Protein AF-A0A936GIF4-F1 (afdb_monomer_lite)

Foldseek 3Di:
DVVVVVVVVVVPDDPDPPDDDDDDPDDDPPDPDDHDDDVPPDDDADAEEAPVVVVPPQQAAAQRWYQHPVVRFIWGFNDGSVDTDIDGPPDAAEDAPVVVQPPPDFDAQRWHQHPNVRFIWGDNRPDIDTDDDPPPDDD

Secondary structure (DSSP, 8-state):
-HHHHHHHHHTS------------SS--TT-S-----TTS---PPPPEE-HHHHHT-SSPPTT-EEEETTTTEEEEE-S-SSS--EEETTSPPEE-HHHHHT-SSPPTT-EEEETTTTEEEEE-SSSEEE-----PPP-

Structure (mmCIF, N/CA/C/O backbone):
data_AF-A0A936GIF4-F1
#
_entry.id   AF-A0A936GIF4-F1
#
loop_
_atom_site.group_PDB
_atom_site.id
_atom_site.type_symbol
_atom_site.label_atom_id
_atom_site.label_alt_id
_atom_site.label_comp_id
_atom_site.label_asym_id
_atom_site.label_entity_id
_atom_site.label_seq_id
_atom_site.pdbx_PDB_ins_code
_atom_site.Cartn_x
_atom_site.Cartn_y
_atom_site.Cartn_z
_atom_site.occupancy
_atom_site.B_iso_or_equiv
_atom_site.auth_seq_id
_atom_site.auth_comp_id
_atom_site.auth_asym_id
_atom_site.auth_atom_id
_atom_site.pdbx_PDB_model_num
ATOM 1 N N . MET A 1 1 ? -14.779 -2.520 61.896 1.00 57.69 1 MET A N 1
ATOM 2 C CA . MET A 1 1 ? -14.281 -1.527 60.912 1.00 57.69 1 MET A CA 1
ATOM 3 C C . MET A 1 1 ? -13.492 -2.164 59.768 1.00 57.69 1 MET A C 1
ATOM 5 O O . MET A 1 1 ? -13.796 -1.849 58.630 1.00 57.69 1 MET A O 1
ATOM 9 N N . LYS A 1 2 ? -12.571 -3.112 60.020 1.00 50.81 2 LYS A N 1
ATOM 10 C CA . LYS A 1 2 ? -11.833 -3.833 58.955 1.00 50.81 2 LYS A CA 1
ATOM 11 C C . LYS A 1 2 ? -12.741 -4.597 57.970 1.00 50.81 2 LYS A C 1
ATOM 13 O O . LYS A 1 2 ? -12.522 -4.518 56.773 1.00 50.81 2 LYS A O 1
ATOM 18 N N . LEU A 1 3 ? -13.809 -5.235 58.466 1.00 53.28 3 LEU A N 1
ATOM 19 C CA . LEU A 1 3 ? -14.756 -6.007 57.642 1.00 53.28 3 LEU A CA 1
ATOM 20 C C . LEU A 1 3 ? -15.584 -5.138 56.669 1.00 53.28 3 LEU A C 1
ATOM 22 O O . LEU A 1 3 ? -15.876 -5.568 55.562 1.00 53.28 3 LEU A O 1
ATOM 26 N N . LEU A 1 4 ? -15.918 -3.900 57.059 1.00 56.78 4 LEU A N 1
ATOM 27 C CA . LEU A 1 4 ? -16.652 -2.948 56.209 1.00 56.78 4 LEU A CA 1
ATOM 28 C C . LEU A 1 4 ? -15.769 -2.372 55.091 1.00 56.78 4 LEU A C 1
ATOM 30 O O . LEU A 1 4 ? -16.263 -2.098 54.003 1.00 56.78 4 LEU A O 1
ATOM 34 N N . PHE A 1 5 ? -14.463 -2.236 55.340 1.00 59.88 5 PHE A N 1
ATOM 35 C CA . PHE A 1 5 ? -13.510 -1.731 54.349 1.00 59.88 5 PHE A CA 1
ATOM 36 C C . PHE A 1 5 ? -13.231 -2.762 53.241 1.00 59.88 5 PHE A C 1
ATOM 38 O O . PHE A 1 5 ? -13.093 -2.398 52.077 1.00 59.88 5 PHE A O 1
ATOM 45 N N . THR A 1 6 ? -13.226 -4.058 53.576 1.00 59.00 6 THR A N 1
ATOM 46 C CA . THR A 1 6 ? -13.052 -5.145 52.597 1.00 59.00 6 THR A CA 1
ATOM 47 C C . THR A 1 6 ? -14.242 -5.272 51.640 1.00 59.00 6 THR A C 1
ATOM 49 O O . THR A 1 6 ? -14.045 -5.525 50.455 1.00 59.00 6 THR A O 1
ATOM 52 N N . ILE A 1 7 ? -15.472 -5.051 52.122 1.00 62.41 7 ILE A N 1
ATOM 53 C CA . ILE A 1 7 ? -16.691 -5.121 51.294 1.00 62.41 7 ILE A CA 1
ATOM 54 C C . ILE A 1 7 ? -16.721 -3.984 50.261 1.00 62.41 7 ILE A C 1
ATOM 56 O O . ILE A 1 7 ? -17.116 -4.207 49.121 1.00 62.41 7 ILE A O 1
ATOM 60 N N . ALA A 1 8 ? -16.243 -2.788 50.620 1.00 60.31 8 ALA A N 1
ATOM 61 C CA . ALA A 1 8 ? -16.223 -1.630 49.723 1.00 60.31 8 ALA A CA 1
ATOM 62 C C . ALA A 1 8 ? -15.269 -1.794 48.521 1.00 60.31 8 ALA A C 1
ATOM 64 O O . ALA A 1 8 ? -15.540 -1.262 47.449 1.00 60.31 8 ALA A O 1
ATOM 65 N N . ILE A 1 9 ? -14.182 -2.559 48.670 1.00 61.50 9 ILE A N 1
ATOM 66 C CA . ILE A 1 9 ? -13.197 -2.798 47.599 1.00 61.50 9 ILE A CA 1
ATOM 67 C C . ILE A 1 9 ? -13.719 -3.807 46.559 1.00 61.50 9 ILE A C 1
ATOM 69 O O . ILE A 1 9 ? -13.373 -3.712 45.385 1.00 61.50 9 ILE A O 1
ATOM 73 N N . PHE A 1 10 ? -14.602 -4.731 46.954 1.00 56.16 10 PHE A N 1
ATOM 74 C CA . PHE A 1 10 ? -15.157 -5.755 46.058 1.00 56.16 10 PHE A CA 1
ATOM 75 C C . PHE A 1 10 ? -16.194 -5.201 45.061 1.00 56.16 10 PHE A C 1
ATOM 77 O O . PHE A 1 10 ? -16.461 -5.819 44.036 1.00 56.16 10 PHE A O 1
ATOM 84 N N . PHE A 1 11 ? -16.757 -4.018 45.329 1.00 57.25 11 PHE A N 1
ATOM 85 C CA . PHE A 1 11 ? -17.737 -3.361 44.454 1.00 57.25 11 PHE A CA 1
ATOM 86 C C . PHE A 1 11 ? -17.114 -2.466 43.367 1.00 57.25 11 PHE A C 1
ATOM 88 O O . PHE A 1 11 ? -17.853 -1.912 42.557 1.00 57.25 11 PHE A O 1
ATOM 95 N N . PHE A 1 12 ? -15.782 -2.314 43.320 1.00 54.72 12 PHE A N 1
ATOM 96 C CA . PHE A 1 12 ? -15.119 -1.383 42.390 1.00 54.72 12 PHE A CA 1
ATOM 97 C C . PHE A 1 12 ? -14.529 -2.034 41.129 1.00 54.72 12 PHE A C 1
ATOM 99 O O . PHE A 1 12 ? -13.911 -1.361 40.307 1.00 54.72 12 PHE A O 1
ATOM 106 N N . THR A 1 13 ? -14.728 -3.335 40.927 1.00 61.03 13 THR A N 1
ATOM 107 C CA . THR A 1 13 ? -14.295 -4.025 39.708 1.00 61.03 13 THR A CA 1
ATOM 108 C C . THR A 1 13 ? -15.511 -4.407 38.883 1.00 61.03 13 THR A C 1
ATOM 110 O O . THR A 1 13 ? -16.103 -5.437 39.173 1.00 61.03 13 THR A O 1
ATOM 113 N N . ILE A 1 14 ? -15.892 -3.571 37.909 1.00 62.47 14 ILE A N 1
ATOM 114 C CA . ILE A 1 14 ? -16.274 -3.952 36.533 1.00 62.47 14 ILE A CA 1
ATOM 115 C C . ILE A 1 14 ? -16.920 -2.772 35.786 1.00 62.47 14 ILE A C 1
ATOM 117 O O . ILE A 1 14 ? -18.104 -2.484 35.904 1.00 62.47 14 ILE A O 1
ATOM 121 N N . ALA A 1 15 ? -16.130 -2.147 34.922 1.00 58.03 15 ALA A N 1
ATOM 122 C CA . ALA A 1 15 ? -16.609 -1.640 33.640 1.00 58.03 15 ALA A CA 1
ATOM 123 C C . ALA A 1 15 ? -15.558 -2.028 32.595 1.00 58.03 15 ALA A C 1
ATOM 125 O O . ALA A 1 15 ? -14.869 -1.192 32.018 1.00 58.03 15 ALA A O 1
ATOM 126 N N . SER A 1 16 ? -15.349 -3.335 32.436 1.00 56.25 16 SER A N 1
ATOM 127 C CA . SER A 1 16 ? -14.556 -3.863 31.332 1.00 56.25 16 SER A CA 1
ATOM 128 C C . SER A 1 16 ? -15.471 -3.945 30.118 1.00 56.25 16 SER A C 1
ATOM 130 O O . SER A 1 16 ? -16.367 -4.785 30.077 1.00 56.25 16 SER A O 1
ATOM 132 N N . TYR A 1 17 ? -15.260 -3.082 29.128 1.00 52.16 17 TYR A N 1
ATOM 133 C CA . TYR A 1 17 ? -15.828 -3.300 27.803 1.00 52.16 17 TYR A CA 1
ATOM 134 C C . TYR A 1 17 ? -15.063 -4.461 27.153 1.00 52.16 17 TYR A C 1
ATOM 136 O O . TYR A 1 17 ? -13.978 -4.271 26.611 1.00 52.16 17 TYR A O 1
ATOM 144 N N . SER A 1 18 ? -15.597 -5.677 27.232 1.00 45.19 18 SER A N 1
ATOM 145 C CA . SER A 1 18 ? -15.276 -6.716 26.254 1.00 45.19 18 SER A CA 1
ATOM 146 C C . SER A 1 18 ? -16.300 -6.556 25.140 1.00 45.19 18 SER A C 1
ATOM 148 O O . SER A 1 18 ? -17.484 -6.803 25.348 1.00 45.19 18 SER A O 1
ATOM 150 N N . GLN A 1 19 ? -15.882 -6.013 24.000 1.00 47.75 19 GLN A N 1
ATOM 151 C CA . GLN A 1 19 ? -16.775 -5.906 22.851 1.00 47.75 19 GLN A CA 1
ATOM 152 C C . GLN A 1 19 ? -17.145 -7.296 22.315 1.00 47.75 19 GLN A C 1
ATOM 154 O O . GLN A 1 19 ? -16.352 -8.237 22.375 1.00 47.75 19 GLN A O 1
ATOM 159 N N . VAL A 1 20 ? -18.403 -7.363 21.876 1.00 58.78 20 VAL A N 1
ATOM 160 C CA . VAL A 1 20 ? -19.302 -8.521 21.792 1.00 58.78 20 VAL A CA 1
ATOM 161 C C . VAL A 1 20 ? -19.390 -9.090 20.373 1.00 58.78 20 VAL A C 1
ATOM 163 O O . VAL A 1 20 ? -19.090 -8.413 19.393 1.00 58.78 20 VAL A O 1
ATOM 166 N N . GLU A 1 21 ? -19.825 -10.351 20.344 1.00 54.62 21 GLU A N 1
ATOM 167 C CA . GLU A 1 21 ? -20.139 -11.257 19.236 1.00 54.62 21 GLU A CA 1
ATOM 168 C C . GLU A 1 21 ? -20.489 -10.651 17.868 1.00 54.62 21 GLU A C 1
ATOM 170 O O . GLU A 1 21 ? -21.409 -9.848 17.696 1.00 54.62 21 GLU A O 1
ATOM 175 N N . ILE A 1 22 ? -19.808 -11.210 16.866 1.00 63.50 22 ILE A N 1
ATOM 176 C 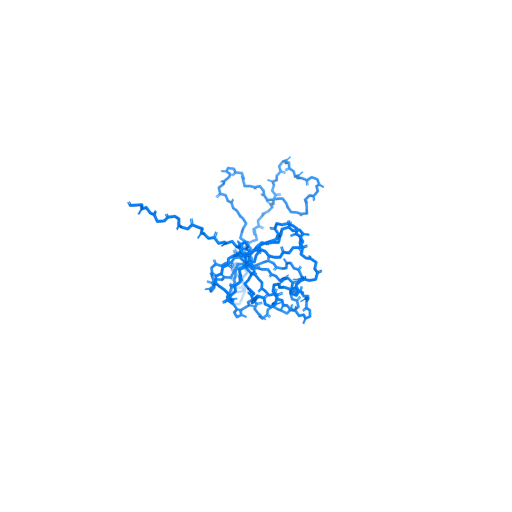CA . ILE A 1 22 ? -20.130 -11.152 15.443 1.00 63.50 22 ILE A CA 1
ATOM 177 C C . ILE A 1 22 ? -21.387 -12.001 15.211 1.00 63.50 22 ILE A C 1
ATOM 179 O O . ILE A 1 22 ? -21.335 -13.224 15.304 1.00 63.50 22 ILE A O 1
ATOM 183 N N . SER A 1 23 ? -22.519 -11.371 14.894 1.00 58.84 23 SER A N 1
ATOM 184 C CA . SER A 1 23 ? -23.725 -12.076 14.446 1.00 58.84 23 SER A CA 1
ATOM 185 C C . SER A 1 23 ? -24.074 -11.663 13.016 1.00 58.84 23 SER A C 1
ATOM 187 O O . SER A 1 23 ? -24.601 -10.584 12.761 1.00 58.84 23 SER A O 1
ATOM 189 N N . SER A 1 24 ? -23.762 -12.553 12.072 1.00 59.84 24 SER A N 1
ATOM 190 C CA . SER A 1 24 ? -24.276 -12.528 10.701 1.00 59.84 24 SER A CA 1
ATOM 191 C C . SER A 1 24 ? -25.164 -13.755 10.494 1.00 59.84 24 SER A C 1
ATOM 193 O O . SER A 1 24 ? -24.814 -14.856 10.914 1.00 59.84 24 SER A O 1
ATOM 195 N N . THR A 1 25 ? -26.318 -13.583 9.847 1.00 66.12 25 THR A N 1
ATOM 196 C CA . THR A 1 25 ? -27.194 -14.697 9.437 1.00 66.12 25 THR A CA 1
ATOM 197 C C . THR A 1 25 ? -26.714 -15.378 8.151 1.00 66.12 25 THR A C 1
ATOM 199 O O . THR A 1 25 ? -27.247 -16.420 7.774 1.00 66.12 25 THR A O 1
ATOM 202 N N . THR A 1 26 ? -25.693 -14.820 7.494 1.00 67.44 26 THR A N 1
ATOM 203 C CA . THR A 1 26 ? -25.059 -15.345 6.281 1.00 67.44 26 THR A CA 1
ATOM 204 C C . THR A 1 26 ? -23.559 -15.076 6.348 1.00 67.44 26 THR A C 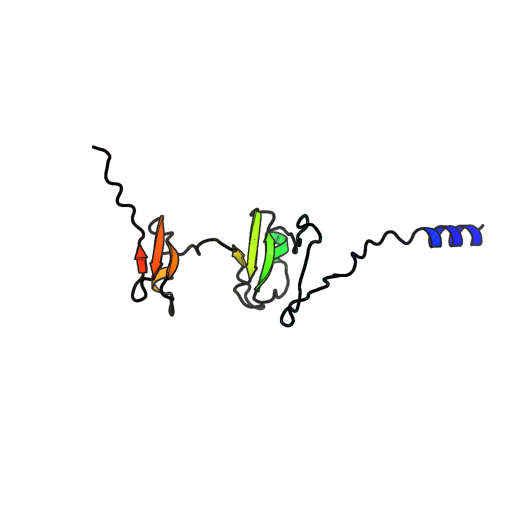1
ATOM 206 O O . THR A 1 26 ? -23.100 -14.004 5.960 1.00 67.44 26 THR A O 1
ATOM 209 N N . ILE A 1 27 ? -22.803 -16.035 6.875 1.00 74.56 27 ILE A N 1
ATOM 210 C CA . ILE A 1 27 ? -21.336 -16.000 6.875 1.00 74.56 27 ILE A CA 1
ATOM 211 C C . ILE A 1 27 ? -20.861 -16.626 5.561 1.00 74.56 27 ILE A C 1
ATOM 213 O O . ILE A 1 27 ? -21.367 -17.683 5.170 1.00 74.56 27 ILE A O 1
ATOM 217 N N . SER A 1 28 ? -19.898 -16.007 4.876 1.00 79.38 28 SER A N 1
ATOM 218 C CA . SER A 1 28 ? -19.223 -16.672 3.754 1.00 79.38 28 SER A CA 1
ATOM 219 C C . SER A 1 28 ? -18.559 -17.975 4.236 1.00 79.38 28 SER A C 1
ATOM 221 O O . SER A 1 28 ? -17.700 -17.909 5.115 1.00 79.38 28 SER A O 1
ATOM 223 N N . PRO A 1 29 ? -18.866 -19.158 3.659 1.00 83.00 29 PRO A N 1
ATOM 224 C CA . PRO A 1 29 ? -18.287 -20.432 4.106 1.00 83.00 29 PRO A CA 1
ATOM 225 C C . PRO A 1 29 ? -16.757 -20.519 3.999 1.00 83.00 29 PRO A C 1
ATOM 227 O O . PRO A 1 29 ? -16.164 -21.458 4.518 1.00 83.00 29 PRO A O 1
ATOM 230 N N . ALA A 1 30 ? -16.130 -19.576 3.290 1.00 87.50 30 ALA A N 1
ATOM 231 C CA . ALA A 1 30 ? -14.687 -19.495 3.092 1.00 87.50 30 ALA A CA 1
ATOM 232 C C . ALA A 1 30 ? -14.009 -18.385 3.922 1.00 87.50 30 ALA A C 1
ATOM 234 O O . ALA A 1 30 ? -12.811 -18.164 3.757 1.00 87.50 30 ALA A O 1
ATOM 235 N N . ALA A 1 31 ? -14.751 -17.643 4.755 1.00 84.19 31 ALA A N 1
ATOM 236 C CA . ALA A 1 31 ? -14.202 -16.531 5.525 1.00 84.19 31 ALA A CA 1
ATOM 237 C C . ALA A 1 31 ? -13.789 -16.961 6.939 1.00 84.19 31 ALA A C 1
ATOM 239 O O . ALA A 1 31 ? -14.611 -17.429 7.719 1.00 84.19 31 ALA A O 1
ATOM 240 N N . GLU A 1 32 ? -12.527 -16.705 7.286 1.00 85.62 32 GLU A N 1
ATOM 241 C CA . GLU A 1 32 ? -12.036 -16.783 8.672 1.00 85.62 32 GLU A CA 1
ATOM 242 C C . GLU A 1 32 ? -12.539 -15.600 9.522 1.00 85.62 32 GLU A C 1
ATOM 244 O O . GLU A 1 32 ? -12.645 -15.691 10.743 1.00 85.62 32 GLU A O 1
ATOM 249 N N . LEU A 1 33 ? -12.865 -14.473 8.874 1.00 84.38 33 LEU A N 1
ATOM 250 C CA . LEU A 1 33 ? -13.475 -13.301 9.496 1.00 84.38 33 LEU A CA 1
ATOM 251 C C . LEU A 1 33 ? -14.438 -12.627 8.510 1.00 84.38 33 LEU A C 1
ATOM 253 O O . LEU A 1 33 ? -14.016 -12.120 7.472 1.00 84.38 33 LEU A O 1
ATOM 257 N N . ASP A 1 34 ? -15.722 -12.597 8.862 1.00 84.31 34 ASP A N 1
ATOM 258 C CA . ASP A 1 34 ? -16.782 -11.895 8.134 1.00 84.31 34 ASP A CA 1
ATOM 259 C C . ASP A 1 34 ? -17.413 -10.861 9.073 1.00 84.31 34 ASP A C 1
ATOM 261 O O . ASP A 1 34 ? -18.006 -11.210 10.097 1.00 84.31 34 ASP A O 1
ATOM 265 N N . VAL A 1 35 ? -17.235 -9.576 8.758 1.00 83.69 35 VAL A N 1
ATOM 266 C CA . VAL A 1 35 ? -17.790 -8.472 9.545 1.00 83.69 35 VAL A CA 1
ATOM 267 C C . VAL A 1 35 ? -18.892 -7.810 8.741 1.00 83.69 35 VAL A C 1
ATOM 269 O O . VAL A 1 35 ? -18.641 -7.026 7.827 1.00 83.69 35 VAL A O 1
ATOM 272 N N . THR A 1 36 ? -20.130 -8.093 9.129 1.00 82.81 36 THR A N 1
ATOM 273 C CA . THR A 1 36 ? -21.311 -7.412 8.604 1.00 82.81 36 THR A CA 1
ATOM 274 C C . THR A 1 36 ? -21.740 -6.315 9.576 1.00 82.81 36 THR A C 1
ATOM 276 O O . THR A 1 36 ? -21.826 -6.547 10.779 1.00 82.81 36 THR A O 1
ATOM 279 N N . SER A 1 37 ? -22.031 -5.118 9.057 1.00 84.38 37 SER A N 1
ATOM 280 C CA . SER A 1 37 ? -22.644 -4.021 9.816 1.00 84.38 37 SER A CA 1
ATOM 281 C C . SER A 1 37 ? -24.145 -3.975 9.510 1.00 84.38 37 SER A C 1
ATOM 283 O O . SER A 1 37 ? -24.524 -3.537 8.420 1.00 84.38 37 SER A O 1
ATOM 285 N N . PRO A 1 38 ? -25.028 -4.405 10.433 1.00 81.25 38 PRO A N 1
ATOM 286 C CA . PRO A 1 38 ? -26.466 -4.244 10.254 1.00 81.25 38 PRO A CA 1
ATOM 287 C C . PRO A 1 38 ? -26.810 -2.758 10.090 1.00 81.25 38 PRO A C 1
ATOM 289 O O . PRO A 1 38 ? -26.610 -1.962 11.003 1.00 81.25 38 PRO A O 1
ATOM 292 N N . GLY A 1 39 ? -27.298 -2.375 8.908 1.00 84.88 39 GLY A N 1
ATOM 293 C CA . GLY A 1 39 ? -27.584 -0.975 8.571 1.00 84.88 39 GLY A CA 1
ATOM 294 C C . GLY A 1 39 ? -26.450 -0.221 7.866 1.00 84.88 39 GLY A C 1
ATOM 295 O O . GLY A 1 39 ? -26.609 0.971 7.617 1.00 84.88 39 GLY A O 1
ATOM 296 N N . ASN A 1 40 ? -25.349 -0.894 7.500 1.00 84.38 40 ASN A N 1
ATOM 297 C CA . ASN A 1 40 ? -24.247 -0.349 6.692 1.00 84.38 40 ASN A CA 1
ATOM 298 C C . ASN A 1 40 ? -23.661 0.970 7.237 1.00 84.38 40 ASN A C 1
ATOM 300 O O . ASN A 1 40 ? -23.351 1.883 6.474 1.00 84.38 40 ASN A O 1
ATOM 304 N N . ASN A 1 41 ? -23.545 1.090 8.561 1.00 89.00 41 ASN A N 1
ATOM 305 C CA . ASN A 1 41 ? -23.163 2.329 9.250 1.00 89.00 41 ASN A CA 1
ATOM 306 C C . ASN A 1 41 ? -21.932 2.184 10.163 1.00 89.00 41 ASN A C 1
ATOM 308 O O . ASN A 1 41 ? -21.550 3.141 10.834 1.00 89.00 41 ASN A O 1
ATOM 312 N N . GLY A 1 42 ? -21.315 1.003 10.192 1.00 86.00 42 GLY A N 1
ATOM 313 C CA . GLY A 1 42 ? -20.109 0.696 10.953 1.00 86.00 42 GLY A CA 1
ATOM 314 C C . GLY A 1 42 ? -19.016 0.080 10.082 1.00 86.00 42 GLY A C 1
ATOM 315 O O . GLY A 1 42 ? -19.235 -0.271 8.925 1.00 86.00 42 GLY A O 1
ATOM 316 N N . GLY A 1 43 ? -17.826 -0.064 10.659 1.00 87.19 43 GLY A N 1
ATOM 317 C CA . GLY A 1 43 ? -16.666 -0.668 10.009 1.00 87.19 43 GLY A CA 1
ATOM 318 C C . GLY A 1 43 ? -15.702 -1.268 11.028 1.00 87.19 43 GLY A C 1
ATOM 319 O O . GLY A 1 43 ? -15.991 -1.302 12.224 1.00 87.19 43 GLY A O 1
ATOM 320 N N . VAL A 1 44 ? -14.550 -1.735 10.548 1.00 90.00 44 VAL A N 1
ATOM 321 C CA . VAL A 1 44 ? -13.504 -2.327 11.390 1.00 90.00 44 VAL A CA 1
ATOM 322 C C . VAL A 1 44 ? -12.397 -1.309 11.624 1.00 90.00 44 VAL A C 1
ATOM 324 O O . VAL A 1 44 ? -11.804 -0.797 10.675 1.00 90.00 44 VAL A O 1
ATOM 327 N N . LEU A 1 45 ? -12.085 -1.055 12.895 1.00 91.00 45 LEU A N 1
ATOM 328 C CA . LEU A 1 45 ? -10.833 -0.411 13.274 1.00 91.00 45 LEU A CA 1
ATOM 329 C C . LEU A 1 45 ? -9.757 -1.481 13.443 1.00 91.00 45 LEU A C 1
ATOM 331 O O . LEU A 1 45 ? -9.885 -2.392 14.259 1.00 91.00 45 LEU A O 1
ATOM 335 N N . ILE A 1 46 ? -8.696 -1.356 12.656 1.00 93.38 46 ILE A N 1
ATOM 336 C CA . ILE A 1 46 ? -7.468 -2.145 12.786 1.00 93.38 46 ILE A CA 1
ATOM 337 C C . ILE A 1 46 ? -6.504 -1.446 13.761 1.00 93.38 46 ILE A C 1
ATOM 339 O O . ILE A 1 46 ? -6.722 -0.273 14.074 1.00 93.38 46 ILE A O 1
ATOM 343 N N . PRO A 1 47 ? -5.419 -2.099 14.219 1.00 96.50 47 PRO A N 1
ATOM 344 C CA . PRO A 1 47 ? -4.431 -1.453 15.078 1.00 96.50 47 PRO A CA 1
ATOM 345 C C . PRO A 1 47 ? -3.920 -0.126 14.494 1.00 96.50 47 PRO A C 1
ATOM 347 O O . PRO A 1 47 ? -3.366 -0.088 13.393 1.00 96.50 47 PRO A O 1
ATOM 350 N N . THR A 1 48 ? -4.118 0.958 15.244 1.00 97.81 48 THR A N 1
ATOM 351 C CA . THR A 1 48 ? -3.654 2.314 14.924 1.00 97.81 48 THR A CA 1
ATOM 352 C C . THR A 1 48 ? -2.420 2.645 15.748 1.00 97.81 48 THR A C 1
ATOM 354 O O . THR A 1 48 ? -2.440 2.444 16.962 1.00 97.81 48 THR A O 1
ATOM 357 N N . MET A 1 49 ? -1.370 3.167 15.124 1.00 98.06 49 MET A N 1
ATOM 358 C CA . MET A 1 49 ? -0.109 3.458 15.811 1.00 98.06 49 MET A CA 1
ATOM 359 C C . MET A 1 49 ? 0.755 4.459 15.042 1.00 98.06 49 MET A C 1
ATOM 361 O O . MET A 1 49 ? 0.574 4.657 13.842 1.00 98.06 49 MET A O 1
ATOM 365 N N . THR A 1 50 ? 1.719 5.062 15.724 1.00 98.50 50 THR A N 1
ATOM 366 C CA . THR A 1 50 ? 2.752 5.924 15.130 1.00 98.50 50 THR A CA 1
ATOM 367 C C . THR A 1 50 ? 3.788 5.116 14.341 1.00 98.50 50 THR A C 1
ATOM 369 O O . THR A 1 50 ? 3.876 3.890 14.443 1.00 98.50 50 THR A O 1
ATOM 372 N N . ASP A 1 51 ? 4.644 5.801 13.579 1.00 97.75 51 ASP A N 1
ATOM 373 C CA . ASP A 1 51 ? 5.794 5.182 12.911 1.00 97.75 51 ASP A CA 1
ATOM 374 C C . ASP A 1 51 ? 6.760 4.534 13.900 1.00 97.75 51 ASP A C 1
ATOM 376 O O . ASP A 1 51 ? 7.344 3.488 13.605 1.00 97.75 51 ASP A O 1
ATOM 380 N N . ALA A 1 52 ? 6.949 5.174 15.054 1.00 97.88 52 ALA A N 1
ATOM 381 C CA . ALA A 1 52 ? 7.829 4.682 16.100 1.00 97.88 52 ALA A CA 1
ATOM 382 C C . ALA A 1 52 ? 7.285 3.378 16.693 1.00 97.88 52 ALA A C 1
ATOM 384 O O . ALA A 1 52 ? 8.002 2.383 16.737 1.00 97.88 52 ALA A O 1
ATOM 385 N N . GLU A 1 53 ? 6.009 3.352 17.071 1.00 98.31 53 GLU A N 1
ATOM 386 C CA . GLU A 1 53 ? 5.352 2.164 17.626 1.00 98.31 53 GLU A CA 1
ATOM 387 C C . GLU A 1 53 ? 5.290 1.015 16.611 1.00 98.31 53 GLU A C 1
ATOM 389 O O . GLU A 1 53 ? 5.626 -0.119 16.947 1.00 98.31 53 GLU A O 1
ATOM 394 N N . MET A 1 54 ? 4.964 1.304 15.346 1.00 98.00 54 MET A N 1
ATOM 395 C CA . MET A 1 54 ? 4.939 0.307 14.269 1.00 98.00 54 MET A CA 1
ATOM 396 C C . MET A 1 54 ? 6.298 -0.366 14.054 1.00 98.00 54 MET A C 1
ATOM 398 O O . MET A 1 54 ? 6.375 -1.579 13.854 1.00 98.00 54 MET A O 1
ATOM 402 N N . LYS A 1 55 ? 7.390 0.404 14.112 1.00 95.56 55 LYS A N 1
ATOM 403 C CA . LYS A 1 55 ? 8.759 -0.122 13.971 1.00 95.56 55 LYS A CA 1
ATOM 404 C C . LYS A 1 55 ? 9.234 -0.900 15.199 1.00 95.56 55 LYS A C 1
ATOM 406 O O . LYS A 1 55 ? 10.192 -1.659 15.081 1.00 95.56 55 LYS A O 1
ATOM 411 N N . LEU A 1 56 ? 8.586 -0.724 16.351 1.00 97.31 56 LEU A N 1
ATOM 412 C CA . LEU A 1 56 ? 8.883 -1.455 17.584 1.00 97.31 56 LEU A CA 1
ATOM 413 C C . LEU A 1 56 ? 8.149 -2.797 17.688 1.00 97.31 56 LEU A C 1
ATOM 415 O O . LEU A 1 56 ? 8.431 -3.559 18.614 1.00 97.31 56 LEU A O 1
ATOM 419 N N . ILE A 1 57 ? 7.241 -3.122 16.759 1.00 97.50 57 ILE A N 1
ATOM 420 C CA . ILE A 1 57 ? 6.625 -4.451 16.713 1.00 97.50 57 ILE A CA 1
ATOM 421 C C . ILE A 1 57 ? 7.732 -5.491 16.527 1.00 97.50 57 ILE A C 1
ATOM 423 O O . ILE A 1 57 ? 8.449 -5.490 15.527 1.00 97.50 57 ILE A O 1
ATOM 427 N N . VAL A 1 58 ? 7.864 -6.393 17.497 1.00 97.38 58 VAL A N 1
ATOM 428 C CA . VAL A 1 58 ? 8.840 -7.481 17.447 1.00 97.38 58 VAL A CA 1
ATOM 429 C C . VAL A 1 58 ? 8.320 -8.567 16.513 1.00 97.38 58 VAL A C 1
ATOM 431 O O . VAL A 1 58 ? 7.213 -9.066 16.692 1.00 97.38 58 VAL A O 1
ATOM 434 N N . SER A 1 59 ? 9.134 -8.941 15.524 1.00 96.50 59 SER A N 1
ATOM 435 C CA . SER A 1 59 ? 8.841 -10.026 14.578 1.00 96.50 59 SER A CA 1
ATOM 436 C C . SER A 1 59 ? 7.461 -9.927 13.894 1.00 96.50 59 SER A C 1
ATOM 438 O O . SER A 1 59 ? 6.712 -10.907 13.898 1.00 96.50 59 SER A O 1
ATOM 440 N N . PRO A 1 60 ? 7.103 -8.782 13.275 1.00 97.69 60 PRO A N 1
ATOM 441 C CA . PRO A 1 60 ? 5.804 -8.613 12.630 1.00 97.69 60 PRO A CA 1
ATOM 442 C C . PRO A 1 60 ? 5.617 -9.663 11.530 1.00 97.69 60 PRO A C 1
ATOM 444 O O . PRO A 1 60 ? 6.530 -9.928 10.746 1.00 97.69 60 PRO A O 1
ATOM 447 N N . ALA A 1 61 ? 4.440 -10.279 11.452 1.00 98.06 61 ALA A N 1
ATOM 448 C CA . ALA A 1 61 ? 4.143 -11.240 10.393 1.00 98.06 61 ALA A CA 1
ATOM 449 C C . ALA A 1 61 ? 4.223 -10.582 9.002 1.00 98.06 61 ALA A C 1
ATOM 451 O O . ALA A 1 61 ? 3.990 -9.378 8.855 1.00 98.06 61 ALA A O 1
ATOM 452 N N . HIS A 1 62 ? 4.538 -11.373 7.975 1.00 97.06 62 HIS A N 1
ATOM 453 C CA . HIS A 1 62 ? 4.316 -10.949 6.594 1.00 97.06 62 HIS A CA 1
ATOM 454 C C . HIS A 1 62 ? 2.818 -10.674 6.395 1.00 97.06 62 HIS A C 1
ATOM 456 O O . HIS A 1 62 ? 1.982 -11.460 6.835 1.00 97.06 62 HIS A O 1
ATOM 462 N N . GLY A 1 63 ? 2.481 -9.544 5.781 1.00 96.44 63 GLY A N 1
ATOM 463 C CA . GLY A 1 63 ? 1.105 -9.085 5.608 1.00 96.44 63 GLY A CA 1
ATOM 464 C C . GLY A 1 63 ? 0.474 -8.437 6.845 1.00 96.44 63 GLY A C 1
ATOM 465 O O . GLY A 1 63 ? -0.689 -8.048 6.767 1.00 96.44 63 GLY A O 1
ATOM 466 N N . LEU A 1 64 ? 1.197 -8.279 7.967 1.00 97.56 64 LEU A N 1
ATOM 467 C CA . LEU A 1 64 ? 0.662 -7.574 9.140 1.00 97.56 64 LEU A CA 1
ATOM 468 C C . LEU A 1 64 ? 0.217 -6.164 8.740 1.00 97.56 64 LEU A C 1
ATOM 470 O O . LEU A 1 64 ? 1.023 -5.414 8.197 1.00 97.56 64 LEU A O 1
ATOM 474 N N . PHE A 1 65 ? -1.041 -5.827 9.023 1.00 96.50 65 PHE A N 1
ATOM 475 C CA . PHE A 1 65 ? -1.728 -4.626 8.551 1.00 96.50 65 PHE A CA 1
ATOM 476 C C . PHE A 1 65 ? -2.046 -3.674 9.705 1.00 96.50 65 PHE A C 1
ATOM 478 O O . PHE A 1 65 ? -2.592 -4.092 10.727 1.00 96.50 65 PHE A O 1
ATOM 485 N N . VAL A 1 66 ? -1.709 -2.395 9.543 1.00 97.94 66 VAL A N 1
ATOM 486 C CA . VAL A 1 66 ? -1.892 -1.352 10.561 1.00 97.94 66 VAL A CA 1
ATOM 487 C C . VAL A 1 66 ? -2.312 -0.032 9.920 1.00 97.94 66 VAL A C 1
ATOM 489 O O . VAL A 1 66 ? -2.063 0.213 8.737 1.00 97.94 66 VAL A O 1
ATOM 492 N N . PHE A 1 67 ? -2.915 0.854 10.707 1.00 98.12 67 PHE A N 1
ATOM 493 C CA . PHE A 1 67 ? -3.095 2.251 10.328 1.00 98.12 67 PHE A CA 1
ATOM 494 C C . PHE A 1 67 ? -2.025 3.106 11.008 1.00 98.12 67 PHE A C 1
ATOM 496 O O . PHE A 1 67 ? -1.940 3.164 12.234 1.00 98.12 67 PHE A O 1
ATOM 503 N N . ASN A 1 68 ? -1.206 3.775 10.204 1.00 98.25 68 ASN A N 1
ATOM 504 C CA . ASN A 1 68 ? -0.141 4.638 10.676 1.00 98.25 68 ASN A CA 1
ATOM 505 C C . ASN A 1 68 ? -0.637 6.079 10.860 1.00 98.25 68 ASN A C 1
ATOM 507 O O . ASN A 1 68 ? -1.016 6.730 9.882 1.00 98.25 68 ASN A O 1
ATOM 511 N N . THR A 1 69 ? -0.610 6.586 12.091 1.00 98.19 69 THR A N 1
ATOM 512 C CA . THR A 1 69 ? -1.151 7.909 12.443 1.00 98.19 69 THR A CA 1
ATOM 513 C C . THR A 1 69 ? -0.242 9.067 12.046 1.00 98.19 69 THR A C 1
ATOM 515 O O . THR A 1 69 ? -0.742 10.150 11.764 1.00 98.19 69 THR A O 1
ATOM 518 N N . ASP A 1 70 ? 1.072 8.852 11.959 1.00 98.00 70 ASP A N 1
ATOM 519 C CA . ASP A 1 70 ? 2.006 9.906 11.538 1.00 98.00 70 ASP A CA 1
ATOM 520 C C . ASP A 1 70 ? 1.892 10.171 10.033 1.00 98.00 70 ASP A C 1
ATOM 522 O O . ASP A 1 70 ? 1.980 11.311 9.576 1.00 98.00 70 ASP A O 1
ATOM 526 N N . LYS A 1 71 ? 1.662 9.111 9.247 1.00 95.56 71 LYS A N 1
ATOM 527 C CA . LYS A 1 71 ? 1.470 9.202 7.794 1.00 95.56 71 LYS A CA 1
ATOM 528 C C . LYS A 1 71 ? 0.016 9.410 7.380 1.00 95.56 71 LYS A C 1
ATOM 530 O O . LYS A 1 71 ? -0.220 9.823 6.248 1.00 95.56 71 LYS A O 1
ATOM 535 N N . ASN A 1 72 ? -0.948 9.117 8.256 1.00 96.44 72 ASN A N 1
ATOM 536 C CA . ASN A 1 72 ? -2.369 8.970 7.921 1.00 96.44 72 ASN A CA 1
ATOM 537 C C . ASN A 1 72 ? -2.591 7.965 6.778 1.00 96.44 72 ASN A C 1
ATOM 539 O O . ASN A 1 72 ? -3.260 8.257 5.783 1.00 96.44 72 ASN A O 1
ATOM 543 N N . LYS A 1 73 ? -1.965 6.787 6.889 1.00 96.62 73 LYS A N 1
ATOM 544 C CA . LYS A 1 73 ? -1.973 5.756 5.843 1.00 96.62 73 LYS A CA 1
ATOM 545 C C . LYS A 1 73 ? -2.135 4.365 6.421 1.00 96.62 73 LYS A C 1
ATOM 547 O O . LYS A 1 73 ? -1.561 4.033 7.452 1.00 96.62 73 LYS A O 1
ATOM 552 N N . PHE A 1 74 ? -2.833 3.522 5.676 1.00 97.62 74 PHE A N 1
ATOM 553 C CA . PHE A 1 74 ? -2.774 2.083 5.861 1.00 97.62 74 PHE A CA 1
ATOM 554 C C . PHE A 1 74 ? -1.410 1.552 5.416 1.00 97.62 74 PHE A C 1
ATOM 556 O O . PHE A 1 74 ? -0.939 1.878 4.323 1.00 97.62 74 PHE A O 1
ATOM 563 N N . MET A 1 75 ? -0.774 0.745 6.259 1.00 97.06 75 MET A N 1
ATOM 564 C CA . MET A 1 75 ? 0.539 0.163 6.003 1.00 97.06 75 MET A CA 1
ATOM 565 C C . MET A 1 75 ? 0.535 -1.336 6.283 1.00 97.06 75 MET A C 1
ATOM 567 O O . MET A 1 75 ? -0.194 -1.810 7.152 1.00 97.06 75 MET A O 1
ATOM 571 N N . TYR A 1 76 ? 1.361 -2.081 5.553 1.00 97.31 76 TYR A N 1
ATOM 572 C CA . TYR A 1 76 ? 1.551 -3.507 5.792 1.00 97.31 76 TYR A CA 1
ATOM 573 C C . TYR A 1 76 ? 3.000 -3.947 5.608 1.00 97.31 76 TYR A C 1
ATOM 575 O O . TYR A 1 76 ? 3.771 -3.315 4.882 1.00 97.31 76 TYR A O 1
ATOM 583 N N . ASN A 1 77 ? 3.377 -5.025 6.292 1.00 97.56 77 ASN A N 1
ATOM 584 C CA . ASN A 1 77 ? 4.709 -5.606 6.178 1.00 97.56 77 ASN A CA 1
ATOM 585 C C . ASN A 1 77 ? 4.806 -6.510 4.936 1.00 97.56 77 ASN A C 1
ATOM 587 O O . ASN A 1 77 ? 4.280 -7.618 4.943 1.00 97.56 77 ASN A O 1
ATOM 591 N N . ILE A 1 78 ? 5.514 -6.079 3.892 1.00 94.88 78 ILE A N 1
ATOM 592 C CA . ILE A 1 78 ? 5.858 -6.920 2.727 1.00 94.88 78 ILE A CA 1
ATOM 593 C C . ILE A 1 78 ? 7.126 -7.751 2.945 1.00 94.88 78 ILE A C 1
ATOM 595 O O . ILE A 1 78 ? 7.442 -8.627 2.145 1.00 94.88 78 ILE A O 1
ATOM 599 N N . GLY A 1 79 ? 7.871 -7.469 4.014 1.00 95.00 79 GLY A N 1
ATOM 600 C CA . GLY A 1 79 ? 9.076 -8.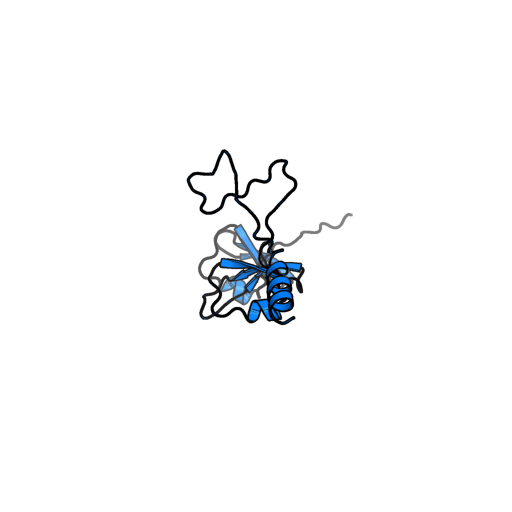198 4.384 1.00 95.00 79 GLY A CA 1
ATOM 601 C C . GLY A 1 79 ? 8.777 -9.501 5.121 1.00 95.00 79 GLY A C 1
ATOM 602 O O . GLY A 1 79 ? 7.656 -10.007 5.135 1.00 95.00 79 GLY A O 1
ATOM 603 N N . THR A 1 80 ? 9.802 -10.044 5.767 1.00 96.56 80 THR A N 1
ATOM 604 C CA . THR A 1 80 ? 9.671 -11.215 6.646 1.00 96.56 80 THR A CA 1
ATOM 605 C C . THR A 1 80 ? 9.630 -10.771 8.106 1.00 96.56 80 THR A C 1
ATOM 607 O O . THR A 1 80 ? 9.936 -9.623 8.422 1.00 96.56 80 THR A O 1
ATOM 610 N N . SER A 1 81 ? 9.324 -11.683 9.028 1.00 95.81 81 SER A N 1
ATOM 611 C CA . SER A 1 81 ? 9.416 -11.385 10.465 1.00 95.81 81 SER A CA 1
ATOM 612 C C . SER A 1 81 ? 10.834 -11.039 10.928 1.00 95.81 81 SER A C 1
ATOM 614 O O . SER A 1 81 ? 10.990 -10.313 11.904 1.00 95.81 81 SER A O 1
ATOM 616 N N . ALA A 1 82 ? 11.868 -11.534 10.239 1.00 96.25 82 ALA A N 1
ATOM 617 C CA . ALA A 1 82 ? 13.266 -11.238 10.558 1.00 96.25 82 ALA A CA 1
ATOM 618 C C . ALA A 1 82 ? 13.760 -9.925 9.927 1.00 96.25 82 ALA A C 1
ATOM 620 O O . ALA A 1 82 ? 14.651 -9.276 10.467 1.00 96.25 82 ALA A O 1
ATOM 621 N N . SER A 1 83 ? 13.184 -9.531 8.790 1.00 96.00 83 SER A N 1
ATOM 622 C CA . SER A 1 83 ? 13.492 -8.277 8.101 1.00 96.00 83 SER A CA 1
ATOM 623 C C . SER A 1 83 ? 12.185 -7.617 7.653 1.00 96.00 83 SER A C 1
ATOM 625 O O . SER A 1 83 ? 11.728 -7.849 6.527 1.00 96.00 83 SER A O 1
ATOM 627 N N . PRO A 1 84 ? 11.537 -6.851 8.553 1.00 97.00 84 PRO A N 1
ATOM 628 C CA . PRO A 1 84 ? 10.303 -6.152 8.235 1.00 97.00 84 PRO A CA 1
ATOM 629 C C . PRO A 1 84 ? 10.543 -5.071 7.183 1.00 97.00 84 PRO A C 1
ATOM 631 O O . PRO A 1 84 ? 11.505 -4.309 7.263 1.00 97.00 84 PRO A O 1
ATOM 634 N N . ASN A 1 85 ? 9.630 -4.972 6.225 1.00 95.31 85 ASN A N 1
ATOM 635 C CA . ASN A 1 85 ? 9.607 -3.922 5.218 1.00 95.31 85 ASN A CA 1
ATOM 636 C C . ASN A 1 85 ? 8.182 -3.369 5.138 1.00 95.31 85 ASN A C 1
ATOM 638 O O . ASN A 1 85 ? 7.285 -4.013 4.599 1.00 95.31 85 ASN A O 1
ATOM 642 N N . TRP A 1 86 ? 7.972 -2.201 5.739 1.00 95.62 86 TRP A N 1
ATOM 643 C CA . TRP A 1 86 ? 6.665 -1.558 5.828 1.00 95.62 86 TRP A CA 1
ATOM 644 C C . TRP A 1 86 ? 6.391 -0.711 4.589 1.00 95.62 86 TRP A C 1
ATOM 646 O O . TRP A 1 86 ? 7.122 0.239 4.312 1.00 95.62 86 TRP A O 1
ATOM 656 N N . THR A 1 87 ? 5.295 -1.008 3.894 1.00 94.25 87 THR A N 1
ATOM 657 C CA . THR A 1 87 ? 4.858 -0.265 2.708 1.00 94.25 87 THR A CA 1
ATOM 658 C C . THR A 1 87 ? 3.453 0.301 2.882 1.00 94.25 87 THR A C 1
ATOM 660 O O . THR A 1 87 ? 2.678 -0.180 3.709 1.00 94.25 87 THR A O 1
ATOM 663 N N . ILE A 1 88 ? 3.128 1.332 2.105 1.00 95.06 88 ILE A N 1
ATOM 664 C CA . ILE A 1 88 ? 1.802 1.955 2.081 1.00 95.06 88 ILE A CA 1
ATOM 665 C C . ILE A 1 88 ? 0.871 1.121 1.196 1.00 95.06 88 ILE A C 1
ATOM 667 O O . ILE A 1 88 ? 1.241 0.688 0.105 1.00 95.06 88 ILE A O 1
ATOM 671 N N . MET A 1 89 ? -0.358 0.906 1.657 1.00 93.94 89 MET A N 1
ATOM 672 C CA . MET A 1 89 ? -1.403 0.282 0.852 1.00 93.94 89 MET A CA 1
ATOM 673 C C . MET A 1 89 ? -1.996 1.290 -0.141 1.00 93.94 89 MET A C 1
ATOM 675 O O . MET A 1 89 ? -2.375 2.395 0.240 1.00 93.94 89 MET A O 1
ATOM 679 N N . GLY A 1 90 ? -2.120 0.881 -1.407 1.00 89.19 90 GLY A N 1
ATOM 680 C CA . GLY A 1 90 ? -2.824 1.648 -2.442 1.00 89.19 90 GLY A CA 1
ATOM 681 C C . GLY A 1 90 ? -2.011 2.755 -3.119 1.00 89.19 90 GLY A C 1
ATOM 682 O O . GLY A 1 90 ? -2.571 3.508 -3.910 1.00 89.19 90 GLY A O 1
ATOM 683 N N . GLU A 1 91 ? -0.709 2.857 -2.852 1.00 90.25 91 GLU A N 1
ATOM 684 C CA . GLU A 1 91 ? 0.191 3.775 -3.559 1.00 90.25 91 GLU A CA 1
ATOM 685 C C . GLU A 1 91 ? 1.134 3.017 -4.499 1.00 90.25 91 GLU A C 1
ATOM 687 O O . GLU A 1 91 ? 1.453 1.845 -4.285 1.00 90.25 91 GLU A O 1
ATOM 692 N N . LEU A 1 92 ? 1.600 3.696 -5.550 1.00 91.06 92 LEU A N 1
ATOM 693 C CA . LEU A 1 92 ? 2.638 3.150 -6.419 1.00 91.06 92 LEU A CA 1
ATOM 694 C C . LEU A 1 92 ? 3.955 3.065 -5.648 1.00 91.06 92 LEU A C 1
ATOM 696 O O . LEU A 1 92 ? 4.404 4.056 -5.067 1.00 91.06 92 LEU A O 1
ATOM 700 N N . ALA A 1 93 ? 4.609 1.904 -5.698 1.00 90.12 93 ALA A N 1
ATOM 701 C CA . ALA A 1 93 ? 5.951 1.761 -5.152 1.00 90.12 93 ALA A CA 1
ATOM 702 C C . ALA A 1 93 ? 6.896 2.767 -5.831 1.00 90.12 93 ALA A C 1
ATOM 704 O O . ALA A 1 93 ? 6.927 2.882 -7.061 1.00 90.12 93 ALA A O 1
ATOM 705 N N . ARG A 1 94 ? 7.637 3.515 -5.010 1.00 91.69 94 ARG A N 1
ATOM 706 C CA . ARG A 1 94 ? 8.534 4.592 -5.442 1.00 91.69 94 ARG A CA 1
ATOM 707 C C . ARG A 1 94 ? 9.960 4.065 -5.479 1.00 91.69 94 ARG A C 1
ATOM 709 O O . ARG A 1 94 ? 10.478 3.663 -4.443 1.00 91.69 94 ARG A O 1
ATOM 716 N N . MET A 1 95 ? 10.568 4.053 -6.658 1.00 93.38 95 MET A N 1
ATOM 717 C CA . MET A 1 95 ? 11.874 3.435 -6.907 1.00 93.38 95 MET A CA 1
ATOM 718 C C . MET A 1 95 ? 12.637 4.251 -7.952 1.00 93.38 95 MET A C 1
ATOM 720 O O . MET A 1 95 ? 12.034 4.981 -8.736 1.00 93.38 95 MET A O 1
ATOM 724 N N . THR A 1 96 ? 13.957 4.141 -7.981 1.00 95.44 96 THR A N 1
ATOM 725 C CA . THR A 1 96 ? 14.782 4.711 -9.054 1.00 95.44 96 THR A CA 1
ATOM 726 C C . THR A 1 96 ? 14.581 3.943 -10.361 1.00 95.44 96 THR A C 1
ATOM 728 O O . THR A 1 96 ? 14.181 2.778 -10.357 1.00 95.44 96 THR A O 1
ATOM 731 N N . GLY A 1 97 ? 14.917 4.553 -11.500 1.00 92.38 97 GLY A N 1
ATOM 732 C CA . GLY A 1 97 ? 14.824 3.870 -12.797 1.00 92.38 97 GLY A CA 1
ATOM 733 C C . GLY A 1 97 ? 15.662 2.585 -12.873 1.00 92.38 97 GLY A C 1
ATOM 734 O O . GLY A 1 97 ? 15.233 1.598 -13.471 1.00 92.38 97 GLY A O 1
ATOM 735 N N . ALA A 1 98 ? 16.826 2.565 -12.217 1.00 93.69 98 ALA A N 1
ATOM 736 C CA . ALA A 1 98 ? 17.682 1.383 -12.137 1.00 93.69 98 ALA A CA 1
ATOM 737 C C . ALA A 1 98 ? 17.025 0.247 -11.338 1.00 93.69 98 ALA A C 1
ATOM 739 O O . ALA A 1 98 ? 17.020 -0.897 -11.784 1.00 93.69 98 ALA A O 1
ATOM 740 N N . GLU A 1 99 ? 16.423 0.566 -10.192 1.00 95.38 99 GLU A N 1
ATOM 741 C CA . GLU A 1 99 ? 15.710 -0.414 -9.370 1.00 95.38 99 GLU A CA 1
ATOM 742 C C . GLU A 1 99 ? 14.464 -0.954 -10.079 1.00 95.38 99 GLU A C 1
ATOM 744 O O . GLU A 1 99 ? 14.216 -2.155 -10.019 1.00 95.38 99 GLU A O 1
ATOM 749 N N . ILE A 1 100 ? 13.717 -0.103 -10.796 1.00 93.88 100 ILE A N 1
ATOM 750 C CA . ILE A 1 100 ? 12.573 -0.529 -11.621 1.00 93.88 100 ILE A CA 1
ATOM 751 C C . ILE A 1 100 ? 13.036 -1.511 -12.705 1.00 93.88 100 ILE A C 1
ATOM 753 O O . ILE A 1 100 ? 12.449 -2.578 -12.877 1.00 93.88 100 ILE A O 1
ATOM 757 N N . SER A 1 101 ? 14.131 -1.186 -13.394 1.00 91.25 101 SER A N 1
ATOM 758 C CA . SER A 1 101 ? 14.683 -2.019 -14.471 1.00 91.25 101 SER A CA 1
ATOM 759 C C . SER A 1 101 ? 15.251 -3.354 -13.970 1.00 91.25 101 SER A C 1
ATOM 761 O O . SER A 1 101 ? 15.349 -4.304 -14.740 1.00 91.25 101 SER A O 1
ATOM 763 N N . ALA A 1 102 ? 15.619 -3.435 -12.688 1.00 93.75 102 ALA A N 1
ATOM 764 C CA . ALA A 1 102 ? 16.159 -4.631 -12.044 1.00 93.75 102 ALA A CA 1
ATOM 765 C C . ALA A 1 102 ? 15.084 -5.566 -11.455 1.00 93.75 102 ALA A C 1
ATOM 767 O O . ALA A 1 102 ? 15.425 -6.613 -10.898 1.00 93.75 102 ALA A O 1
ATOM 768 N N . ILE A 1 103 ? 13.795 -5.218 -11.548 1.00 91.69 103 ILE A N 1
ATOM 769 C CA . ILE A 1 103 ? 12.706 -6.097 -11.105 1.00 91.69 103 ILE A CA 1
ATOM 770 C C . ILE A 1 103 ? 12.753 -7.378 -11.947 1.00 91.69 103 ILE A C 1
ATOM 772 O O . ILE A 1 103 ? 12.587 -7.335 -13.161 1.00 91.69 103 ILE A O 1
ATOM 776 N N . ALA A 1 104 ? 12.993 -8.519 -11.295 1.00 91.50 104 ALA A N 1
ATOM 777 C CA . ALA A 1 104 ? 13.291 -9.776 -11.985 1.00 91.50 104 ALA A CA 1
ATOM 778 C C . ALA A 1 104 ? 12.074 -10.426 -12.667 1.00 91.50 104 ALA A C 1
ATOM 780 O O . ALA A 1 104 ? 12.248 -11.178 -13.620 1.00 91.50 104 ALA A O 1
ATOM 781 N N . LEU A 1 105 ? 10.857 -10.170 -12.171 1.00 89.88 105 LEU A N 1
ATOM 782 C CA . LEU A 1 105 ? 9.611 -10.777 -12.660 1.00 89.88 105 LEU A CA 1
ATOM 783 C C . LEU A 1 105 ? 8.442 -9.772 -12.620 1.00 89.88 105 LEU A C 1
ATOM 785 O O . LEU A 1 105 ? 7.508 -9.954 -11.838 1.00 89.88 105 LEU A O 1
ATOM 789 N N . PRO A 1 106 ? 8.494 -8.677 -13.396 1.00 93.44 106 PRO A N 1
ATOM 790 C CA . PRO A 1 106 ? 7.369 -7.759 -13.501 1.00 93.44 106 PRO A CA 1
ATOM 791 C C . PRO A 1 106 ? 6.217 -8.418 -14.271 1.00 93.44 106 PRO A C 1
ATOM 793 O O . PRO A 1 106 ? 6.430 -9.199 -15.201 1.00 93.44 106 PRO A O 1
ATOM 796 N N . VAL A 1 107 ? 4.985 -8.101 -13.887 1.00 94.38 107 VAL A N 1
ATOM 797 C CA . VAL A 1 107 ? 3.773 -8.582 -14.564 1.00 94.38 107 VAL A CA 1
ATOM 798 C C . VAL A 1 107 ? 3.240 -7.479 -15.474 1.00 94.38 107 VAL A C 1
ATOM 800 O O . VAL A 1 107 ? 3.318 -6.303 -15.135 1.00 94.38 107 VAL A O 1
ATOM 803 N N . ALA A 1 108 ? 2.699 -7.828 -16.645 1.00 95.56 108 ALA A N 1
ATOM 804 C CA . ALA A 1 108 ? 2.082 -6.839 -17.531 1.00 95.56 108 ALA A CA 1
ATOM 805 C C . ALA A 1 108 ? 1.012 -6.022 -16.779 1.00 95.56 108 ALA A C 1
ATOM 807 O O . ALA A 1 108 ? 0.137 -6.588 -16.123 1.00 95.56 108 ALA A O 1
ATOM 808 N N . GLY A 1 109 ? 1.096 -4.695 -16.871 1.00 93.12 109 GLY A N 1
ATOM 809 C CA . GLY A 1 109 ? 0.250 -3.759 -16.129 1.00 93.12 109 GLY A CA 1
ATOM 810 C C . GLY A 1 109 ? 0.790 -3.349 -14.756 1.00 93.12 109 GLY A C 1
ATOM 811 O O . GLY A 1 109 ? 0.183 -2.493 -14.115 1.00 93.12 109 GLY A O 1
ATOM 812 N N . ASP A 1 110 ? 1.925 -3.893 -14.302 1.00 93.75 110 ASP A N 1
ATOM 813 C CA . ASP A 1 110 ? 2.613 -3.393 -13.110 1.00 93.75 110 ASP A CA 1
ATOM 814 C C . ASP A 1 110 ? 2.914 -1.902 -13.261 1.00 93.75 110 ASP A C 1
ATOM 816 O O . ASP A 1 110 ? 3.456 -1.491 -14.280 1.00 93.75 110 ASP A O 1
ATOM 820 N N . MET A 1 111 ? 2.629 -1.100 -12.235 1.00 94.31 111 MET A N 1
ATOM 821 C CA . MET A 1 111 ? 2.917 0.336 -12.230 1.00 94.31 111 MET A CA 1
ATOM 822 C C . MET A 1 111 ? 3.886 0.695 -11.102 1.00 94.31 111 MET A C 1
ATOM 824 O O . MET A 1 111 ? 3.793 0.163 -9.992 1.00 94.31 111 MET A O 1
ATOM 828 N N . ARG A 1 112 ? 4.822 1.606 -11.366 1.00 94.81 112 ARG A N 1
ATOM 829 C CA . ARG A 1 112 ? 5.805 2.124 -10.400 1.00 94.81 112 ARG A CA 1
ATOM 830 C C . ARG A 1 112 ? 5.949 3.629 -10.575 1.00 94.81 112 ARG A C 1
ATOM 832 O O . ARG A 1 112 ? 5.770 4.150 -11.670 1.00 94.81 112 ARG A O 1
ATOM 839 N N . TYR A 1 113 ? 6.287 4.336 -9.505 1.00 94.88 113 TYR A N 1
ATOM 840 C CA . TYR A 1 113 ? 6.680 5.738 -9.603 1.00 94.88 113 TYR A CA 1
ATOM 841 C C . TYR A 1 113 ? 8.206 5.820 -9.673 1.00 94.88 113 TYR A C 1
ATOM 843 O O . TYR A 1 113 ? 8.890 5.493 -8.700 1.00 94.88 113 TYR A O 1
ATOM 851 N N . ASN A 1 114 ? 8.733 6.257 -10.815 1.00 95.12 114 ASN A N 1
ATOM 852 C CA . ASN A 1 114 ? 10.159 6.441 -11.035 1.00 95.12 114 ASN A CA 1
ATOM 853 C C . ASN A 1 114 ? 10.616 7.768 -10.414 1.00 95.12 114 ASN A C 1
ATOM 855 O O . ASN A 1 114 ? 10.251 8.851 -10.868 1.00 95.12 114 ASN A O 1
ATOM 859 N N . THR A 1 115 ? 11.433 7.692 -9.366 1.00 95.06 115 THR A N 1
ATOM 860 C CA . THR A 1 115 ? 11.971 8.864 -8.660 1.00 95.06 115 THR A CA 1
ATOM 861 C C . THR A 1 115 ? 13.125 9.540 -9.400 1.00 95.06 115 THR A C 1
ATOM 863 O O . THR A 1 115 ? 13.465 10.672 -9.071 1.00 95.06 115 THR A O 1
ATOM 866 N N . THR A 1 116 ? 13.718 8.881 -10.400 1.00 94.31 116 THR A N 1
ATOM 867 C CA . THR A 1 116 ? 14.774 9.449 -11.249 1.00 94.31 116 THR A CA 1
ATOM 868 C C . THR A 1 116 ? 14.189 10.402 -12.289 1.00 94.31 116 THR A C 1
ATOM 870 O O . THR A 1 116 ? 14.702 11.503 -12.462 1.00 94.31 116 THR A O 1
ATOM 873 N N . SER A 1 117 ? 13.108 10.001 -12.959 1.00 91.88 117 SER A N 1
ATOM 874 C CA . SER A 1 117 ? 12.426 10.802 -13.988 1.00 91.88 117 SER A CA 1
ATOM 875 C C . SER A 1 117 ? 11.213 11.581 -13.465 1.00 91.88 117 SER A C 1
ATOM 877 O O . SER A 1 117 ? 10.674 12.414 -14.184 1.00 91.88 117 SER A O 1
ATOM 879 N N . ASN A 1 118 ? 10.791 11.349 -12.215 1.00 92.81 118 ASN A N 1
ATOM 880 C CA . ASN A 1 118 ? 9.555 11.891 -11.630 1.0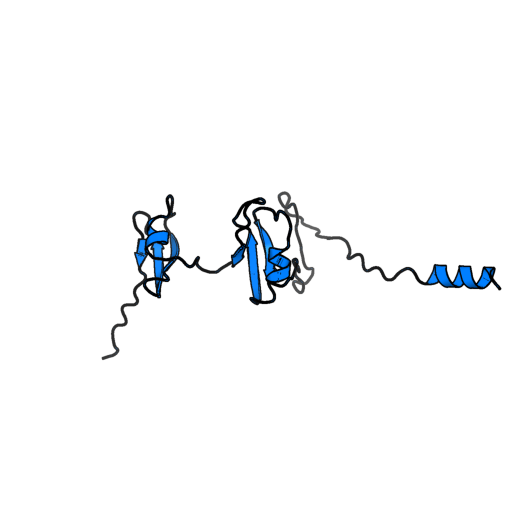0 92.81 118 ASN A CA 1
ATOM 881 C C . ASN A 1 118 ? 8.297 11.570 -12.451 1.00 92.81 118 ASN A C 1
ATOM 883 O O . ASN A 1 118 ? 7.414 12.410 -12.622 1.00 92.81 118 ASN A O 1
ATOM 887 N N . SER A 1 119 ? 8.210 10.337 -12.943 1.00 92.62 119 SER A N 1
ATOM 888 C CA . SER A 1 119 ? 7.127 9.881 -13.812 1.00 92.62 119 SER A CA 1
ATOM 889 C C . SER A 1 119 ? 6.619 8.503 -13.405 1.00 92.62 119 SER A C 1
ATOM 891 O O . SER A 1 119 ? 7.302 7.726 -12.734 1.00 92.62 119 SER A O 1
ATOM 893 N N . VAL A 1 120 ? 5.384 8.194 -13.794 1.00 94.25 120 VAL A N 1
ATOM 894 C CA . VAL A 1 120 ? 4.818 6.856 -13.608 1.00 94.25 120 VAL A CA 1
ATOM 895 C C . VAL A 1 120 ? 5.305 5.969 -14.738 1.00 94.25 120 VAL A C 1
ATOM 897 O O . VAL A 1 120 ? 5.237 6.350 -15.899 1.00 94.25 120 VAL A O 1
ATOM 900 N N . TRP A 1 121 ? 5.807 4.795 -14.394 1.00 95.06 121 TRP A N 1
ATOM 901 C CA . TRP A 1 121 ? 6.218 3.768 -15.336 1.00 95.06 121 TRP A CA 1
ATOM 902 C C . TRP A 1 121 ? 5.260 2.585 -15.228 1.00 95.06 121 TRP A C 1
ATOM 904 O O . TRP A 1 121 ? 4.803 2.270 -14.127 1.00 95.06 121 TRP A O 1
ATOM 914 N N . TYR A 1 122 ? 4.964 1.929 -16.347 1.00 95.00 122 TYR A N 1
ATOM 915 C CA . TYR A 1 122 ? 4.207 0.681 -16.375 1.00 95.00 122 TYR A CA 1
ATOM 916 C C . TYR A 1 122 ? 4.953 -0.402 -17.153 1.00 95.00 122 TYR A C 1
ATOM 918 O O . TYR A 1 122 ? 5.685 -0.097 -18.090 1.00 95.00 122 TYR A O 1
ATOM 926 N N . TYR A 1 123 ? 4.792 -1.664 -16.771 1.00 96.56 123 TYR A N 1
ATOM 927 C CA . TYR A 1 123 ? 5.364 -2.779 -17.516 1.00 96.56 123 TYR A CA 1
ATOM 928 C C . TYR A 1 123 ? 4.392 -3.227 -18.611 1.00 96.56 123 TYR A C 1
ATOM 930 O O . TYR A 1 123 ? 3.266 -3.628 -18.317 1.00 96.56 123 TYR A O 1
ATOM 938 N N . ASP A 1 124 ? 4.809 -3.177 -19.876 1.00 93.88 124 ASP A N 1
ATOM 939 C CA . ASP A 1 124 ? 3.964 -3.543 -21.028 1.00 93.88 124 ASP A CA 1
ATOM 940 C C . ASP A 1 124 ? 3.884 -5.063 -21.284 1.00 93.88 124 ASP A C 1
ATOM 942 O O . ASP A 1 124 ? 3.200 -5.511 -22.203 1.00 93.88 124 ASP A O 1
ATOM 946 N N . GLY A 1 125 ? 4.568 -5.864 -20.460 1.00 94.12 125 GLY A N 1
ATOM 947 C CA . GLY A 1 125 ? 4.728 -7.311 -20.632 1.00 94.12 125 GLY A CA 1
ATOM 948 C C . GLY A 1 125 ? 6.088 -7.715 -21.204 1.00 94.12 125 GLY A C 1
ATOM 949 O O . GLY A 1 125 ? 6.438 -8.891 -21.159 1.00 94.12 125 GLY A O 1
ATOM 950 N N . THR A 1 126 ? 6.868 -6.753 -21.698 1.00 93.12 126 THR A N 1
ATOM 951 C CA . THR A 1 126 ? 8.225 -6.959 -22.222 1.00 93.12 126 THR A CA 1
ATOM 952 C C . THR A 1 126 ? 9.237 -5.990 -21.619 1.00 93.12 126 THR A C 1
ATOM 954 O O . THR A 1 126 ? 10.352 -6.387 -21.277 1.00 93.12 126 THR A O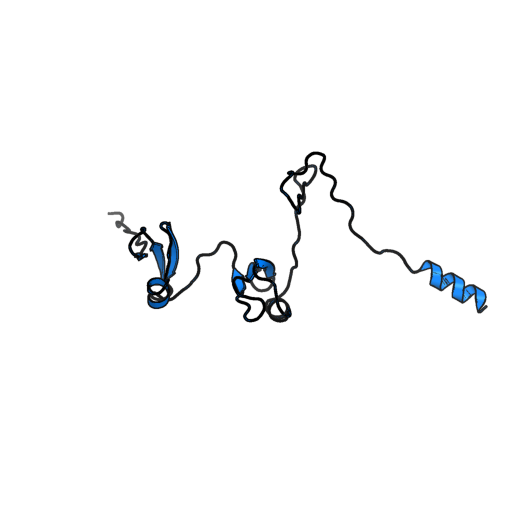 1
ATOM 957 N N . SER A 1 127 ? 8.851 -4.732 -21.423 1.00 94.00 127 SER A N 1
ATOM 958 C CA . SER A 1 127 ? 9.714 -3.668 -20.934 1.00 94.00 127 SER A CA 1
ATOM 959 C C . SER A 1 127 ? 8.930 -2.643 -20.121 1.00 94.00 127 SER A C 1
ATOM 961 O O . SER A 1 127 ? 7.699 -2.583 -20.156 1.00 94.00 127 SER A O 1
ATOM 963 N N . TRP A 1 128 ? 9.657 -1.853 -19.339 1.00 95.12 128 TRP A N 1
ATOM 964 C CA . TRP A 1 128 ? 9.064 -0.731 -18.634 1.00 95.12 128 TRP A CA 1
ATOM 965 C C . TRP A 1 128 ? 8.931 0.470 -19.564 1.00 95.12 128 TRP A C 1
ATOM 967 O O . TRP A 1 128 ? 9.906 0.894 -20.180 1.00 95.12 128 TRP A O 1
ATOM 977 N N . GLN A 1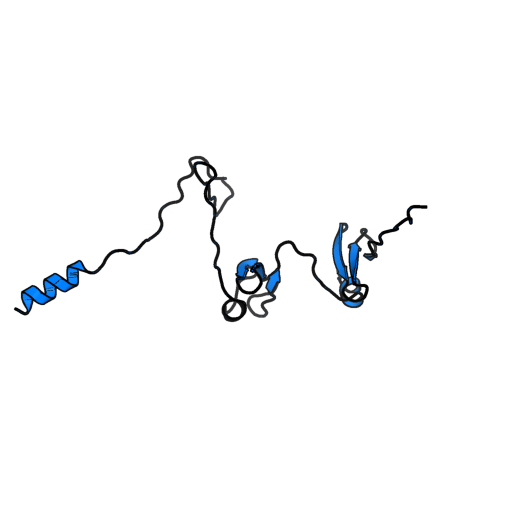 129 ? 7.728 1.025 -19.611 1.00 93.88 129 GLN A N 1
ATOM 978 C CA . GLN A 1 129 ? 7.369 2.199 -20.384 1.00 93.88 129 GLN A CA 1
ATOM 979 C C . GLN A 1 129 ? 7.065 3.361 -19.453 1.00 93.88 129 GLN A C 1
ATOM 981 O O . GLN A 1 129 ? 6.343 3.219 -18.465 1.00 93.88 129 GLN A O 1
ATOM 986 N N . GLU A 1 130 ? 7.580 4.531 -19.796 1.00 92.88 130 GLU A N 1
ATOM 987 C CA . GLU A 1 130 ? 7.232 5.771 -19.121 1.00 92.88 130 GLU A CA 1
ATOM 988 C C . GLU A 1 130 ? 5.870 6.284 -19.601 1.00 92.88 130 GLU A C 1
ATOM 990 O O . GLU A 1 130 ? 5.603 6.389 -20.801 1.00 92.88 130 GLU A O 1
ATOM 995 N N . LEU A 1 131 ? 5.006 6.652 -18.659 1.00 89.56 131 LEU A N 1
ATOM 996 C CA . LEU A 1 131 ? 3.756 7.335 -18.946 1.00 89.56 131 LEU A CA 1
ATOM 997 C C . LEU A 1 131 ? 4.031 8.830 -19.150 1.00 89.56 131 LEU A C 1
ATOM 999 O O . LEU A 1 131 ? 4.036 9.615 -18.202 1.00 89.56 131 LEU A O 1
ATOM 1003 N N . ASN A 1 132 ? 4.241 9.216 -20.404 1.00 80.88 132 ASN A N 1
ATOM 1004 C CA . ASN A 1 132 ? 4.438 10.607 -20.799 1.00 80.88 132 ASN A CA 1
ATOM 1005 C C . ASN A 1 132 ? 3.105 11.258 -21.191 1.00 80.88 132 ASN A C 1
ATOM 1007 O O . ASN A 1 132 ? 2.349 10.709 -21.993 1.00 80.88 132 ASN A O 1
ATOM 1011 N N . SER A 1 133 ? 2.806 12.448 -20.656 1.00 67.81 133 SER A N 1
ATOM 1012 C CA . SER A 1 133 ? 1.698 13.259 -21.162 1.00 67.81 133 SER A CA 1
ATOM 1013 C C . SER A 1 133 ? 2.161 14.010 -22.410 1.00 67.81 133 SER A C 1
ATOM 1015 O O . SER A 1 133 ? 3.009 14.899 -22.354 1.00 67.81 133 SER A O 1
ATOM 1017 N N . THR A 1 134 ? 1.599 13.688 -23.573 1.00 58.16 134 THR A N 1
ATOM 1018 C CA . THR A 1 134 ? 1.690 14.592 -24.723 1.00 58.16 134 THR A CA 1
ATOM 1019 C C . THR A 1 134 ? 0.720 15.740 -24.474 1.00 58.16 134 THR A C 1
ATOM 1021 O O . THR A 1 134 ? -0.435 15.690 -24.895 1.00 58.16 134 THR A O 1
ATOM 1024 N N . ALA A 1 135 ? 1.153 16.764 -23.741 1.00 56.03 135 ALA A N 1
ATOM 1025 C CA . ALA A 1 135 ? 0.436 18.029 -23.731 1.00 56.03 135 ALA A CA 1
ATOM 1026 C C . ALA A 1 135 ? 0.529 18.621 -25.146 1.00 56.03 135 ALA A C 1
ATOM 1028 O O . ALA A 1 135 ? 1.536 19.225 -25.502 1.00 56.03 135 ALA A O 1
ATOM 1029 N N . THR A 1 136 ? -0.489 18.417 -25.984 1.00 54.88 136 THR A N 1
ATOM 1030 C CA . THR A 1 136 ? -0.683 19.266 -27.164 1.00 54.88 136 THR A CA 1
ATOM 1031 C C . THR A 1 136 ? -1.020 20.664 -26.645 1.00 54.88 136 THR A C 1
ATOM 1033 O O . THR A 1 136 ? -2.038 20.795 -25.956 1.00 54.88 136 THR A O 1
ATOM 1036 N N . PRO A 1 137 ? -0.198 21.698 -26.901 1.00 56.81 137 PRO A N 1
ATOM 1037 C CA . PRO A 1 137 ? -0.544 23.058 -26.511 1.00 56.81 137 PRO A CA 1
ATOM 1038 C C . PRO A 1 137 ? -1.885 23.438 -27.154 1.00 56.81 137 PRO A C 1
ATOM 1040 O O . PRO A 1 137 ? -2.079 23.121 -28.332 1.00 56.81 137 PRO A O 1
ATOM 1043 N N . PRO A 1 138 ? -2.817 24.087 -26.433 1.00 62.53 138 PRO A N 1
ATOM 1044 C CA . PRO A 1 138 ? -3.930 24.740 -27.102 1.00 62.53 138 PRO A CA 1
ATOM 1045 C C . PRO A 1 138 ? -3.334 25.829 -28.002 1.00 62.53 138 PRO A C 1
ATOM 1047 O O . PRO A 1 138 ? -2.534 26.640 -27.531 1.00 62.53 138 PRO A O 1
ATOM 1050 N N . TYR A 1 139 ? -3.652 25.756 -29.295 1.00 65.31 139 TYR A N 1
ATOM 1051 C CA . TYR A 1 139 ? -3.305 26.775 -30.288 1.00 65.31 139 TYR A CA 1
ATOM 1052 C C . TYR A 1 139 ? -3.711 28.178 -29.830 1.00 65.31 139 TYR A C 1
ATOM 1054 O O . TYR A 1 139 ? -4.799 28.300 -29.218 1.00 65.31 139 TYR A O 1
#

pLDDT: mean 84.8, std 15.61, range [45.19, 98.5]

Radius of gyration: 24.96 Å; chains: 1; bounding box: 45×47×91 Å

Sequence (139 aa):
MKLLFTIAIFFFTIASYSQVEISSTTISPAAELDVTSPGNNGGVLIPTMTDAEMKLIVSPAHGLFVFNTDKNKFMYNIGTSASPNWTIMGELARMTGAEISAIALPVAGDMRYNTTSNSVWYYDGTSWQELNSTATPPY